Protein AF-A0A8C4X9F8-F1 (afdb_monomer)

Mean predicted aligned error: 16.84 Å

Solvent-accessible surface area (backbone atoms only — not comparable to full-atom values): 8592 Å² total; per-residue (Å²): 137,89,78,82,85,74,81,76,59,67,65,61,55,50,52,50,52,50,54,60,55,68,72,62,72,69,80,66,75,72,77,74,75,83,56,63,57,46,98,86,70,49,71,62,72,82,82,77,84,73,88,61,64,65,62,57,67,73,40,50,70,63,49,46,69,75,40,58,71,71,56,35,53,48,54,53,52,49,51,53,51,50,50,34,51,51,49,12,51,51,50,38,52,51,37,53,75,71,46,63,59,60,73,89,80,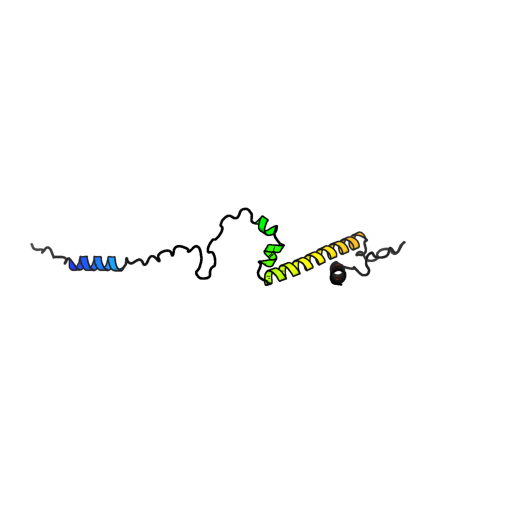71,94,75,86,80,89,72,78,70,95,60,86,83,49,70,47,66,67,44,23,34,53,51,30,44,53,70,73,74,107

Foldseek 3Di:
DDDDPDDPDVVVVVVVVVVVVVVPPPPPVPPPPDDQADPVRDGPDDDDDPVPPVVVVVPVPVVLVVDDPVVVVVVVVVVVVVQLLVQLVVQVVQCVVVCVLPPDDDDDDDDDDRPDPPPNDSVSSSVVSCVVVVD

Organism: Erpetoichthys calabaricus (NCBI:txid27687)

pLDDT: mean 73.47, std 13.85, range [37.12, 93.19]

Radius of gyration: 39.95 Å; Cα contacts (8 Å, |Δi|>4): 59; chains: 1; bounding box: 46×27×140 Å

Nearest PDB structures (foldseek):
  7s5t-assembly1_A  TM=8.168E-01  e=2.791E-11  Homo sapiens
  7w4o-assembly1_A  TM=8.183E-01  e=8.607E-11  Mus musculus
  4kfm-assembly1_A  TM=8.138E-01  e=1.085E-08  Mus musculus
  3spi-assembly1_A  TM=7.798E-01  e=1.323E-08  Gallus gallus
  3sph-assembly1_A  TM=7.783E-01  e=3.345E-08  Gallus gallus

Secondary structure (DSSP, 8-state):
---------HHHHHHHHHHHHHTT-------PPPPSB-TTS-B-------TTTHHHHH-HHHHHHHS-HHHHHHHHHHHHHHHHHHHHHHHHHHHHHHTTTS------S--PPPSSTT--SHHHHHHHHHHHHH-

Structure (mmCIF, N/CA/C/O backbone):
data_AF-A0A8C4X9F8-F1
#
_entry.id   AF-A0A8C4X9F8-F1
#
loop_
_atom_site.group_PDB
_atom_site.id
_atom_site.type_symbol
_atom_site.label_atom_id
_atom_site.label_alt_id
_atom_site.label_comp_id
_atom_site.label_asym_id
_atom_site.label_entity_id
_atom_site.label_seq_id
_atom_site.pdbx_PDB_ins_code
_atom_site.Cart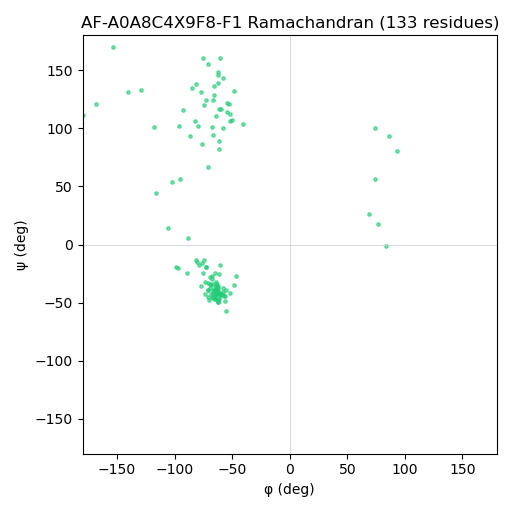n_x
_atom_site.Cartn_y
_atom_site.Cartn_z
_atom_site.occupancy
_atom_site.B_iso_or_equiv
_atom_site.auth_seq_id
_atom_site.auth_comp_id
_atom_site.auth_asym_id
_atom_site.auth_atom_id
_atom_site.pdbx_PDB_model_num
ATOM 1 N N . MET A 1 1 ? 20.479 5.458 105.934 1.00 37.12 1 MET A N 1
ATOM 2 C CA . MET A 1 1 ? 20.387 6.556 104.949 1.00 37.12 1 MET A CA 1
ATOM 3 C C . MET A 1 1 ? 19.260 6.232 103.979 1.00 37.12 1 MET A C 1
ATOM 5 O O . MET A 1 1 ? 19.121 5.084 103.586 1.00 37.12 1 MET A O 1
ATOM 9 N N . LEU A 1 2 ? 18.406 7.224 103.737 1.00 48.34 2 LEU A N 1
ATOM 10 C CA . LEU A 1 2 ? 17.165 7.196 102.958 1.00 48.34 2 LEU A CA 1
ATOM 11 C C . LEU A 1 2 ? 17.382 6.842 101.478 1.00 48.34 2 LEU A C 1
ATOM 13 O O . LEU A 1 2 ? 18.353 7.310 100.899 1.00 48.34 2 LEU A O 1
ATOM 17 N N . ALA A 1 3 ? 16.402 6.181 100.851 1.00 39.94 3 ALA A N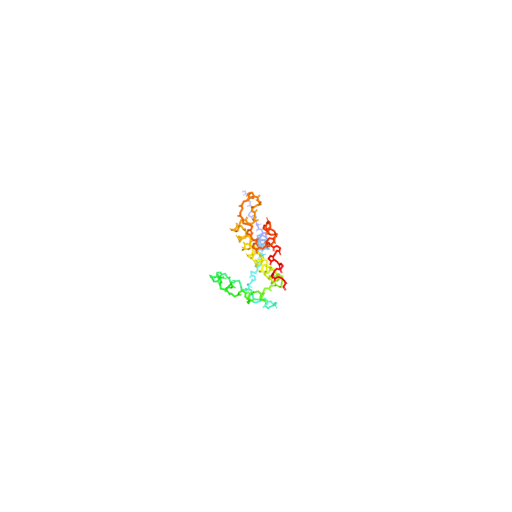 1
ATOM 18 C CA . ALA A 1 3 ? 15.794 6.673 99.607 1.00 39.94 3 ALA A CA 1
ATOM 19 C C . ALA A 1 3 ? 14.513 5.888 99.280 1.00 39.94 3 ALA A C 1
ATOM 21 O O . ALA A 1 3 ? 14.515 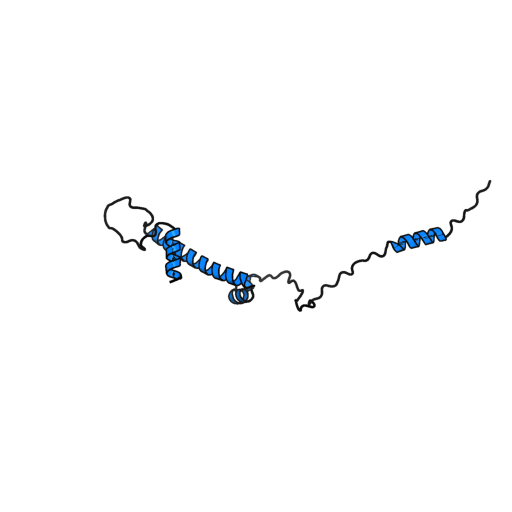4.667 99.131 1.00 39.94 3 ALA A O 1
ATOM 22 N N . ARG A 1 4 ? 13.406 6.632 99.191 1.00 47.81 4 ARG A N 1
ATOM 23 C CA . ARG A 1 4 ? 12.081 6.194 98.745 1.00 47.81 4 ARG A CA 1
ATOM 24 C C . ARG A 1 4 ? 12.174 5.409 97.435 1.00 47.81 4 ARG A C 1
ATOM 26 O O . ARG A 1 4 ? 12.719 5.914 96.459 1.00 47.81 4 ARG A O 1
ATOM 33 N N . LYS A 1 5 ? 11.519 4.248 97.383 1.00 46.66 5 LYS A N 1
ATOM 34 C CA . LYS A 1 5 ? 11.068 3.647 96.123 1.00 46.66 5 LYS A CA 1
ATOM 35 C C . LYS A 1 5 ? 9.985 4.567 95.558 1.00 46.66 5 LYS A C 1
ATOM 37 O O . LYS A 1 5 ? 8.843 4.539 96.010 1.00 46.66 5 LYS A O 1
ATOM 42 N N . GLY A 1 6 ? 10.398 5.479 94.682 1.00 52.19 6 GLY A N 1
ATOM 43 C CA . GLY A 1 6 ? 9.504 6.351 93.939 1.00 52.19 6 GLY A CA 1
ATOM 44 C C . GLY A 1 6 ? 8.596 5.500 93.065 1.00 52.19 6 GLY A C 1
ATOM 45 O O . GLY A 1 6 ? 9.071 4.773 92.199 1.00 52.19 6 GLY A O 1
ATOM 46 N N . LEU A 1 7 ? 7.302 5.581 93.352 1.00 58.16 7 LEU A N 1
ATOM 47 C CA . LEU A 1 7 ? 6.216 5.180 92.475 1.00 58.16 7 LEU A CA 1
ATOM 48 C C . LEU A 1 7 ? 6.440 5.833 91.105 1.00 58.16 7 LEU A C 1
ATOM 50 O O . LEU A 1 7 ? 6.271 7.046 90.982 1.00 58.16 7 LEU A O 1
ATOM 54 N N . LEU A 1 8 ? 6.833 5.058 90.093 1.00 59.44 8 LEU A N 1
ATOM 55 C CA . LEU A 1 8 ? 6.530 5.463 88.726 1.00 59.44 8 LEU A CA 1
ATOM 56 C C . LEU A 1 8 ? 5.034 5.208 88.519 1.00 59.44 8 LEU A C 1
ATOM 58 O O . LEU A 1 8 ? 4.602 4.071 88.706 1.00 59.44 8 LEU A O 1
ATOM 62 N N . PRO A 1 9 ? 4.229 6.238 88.210 1.00 63.00 9 PRO A N 1
ATOM 63 C CA . PRO A 1 9 ? 2.797 6.062 88.025 1.00 63.00 9 PRO A CA 1
ATOM 64 C C . PRO A 1 9 ? 2.537 5.190 86.793 1.00 63.00 9 PRO A C 1
ATOM 66 O O . PRO A 1 9 ? 3.035 5.498 85.710 1.00 63.00 9 PRO A O 1
ATOM 69 N N . GLU A 1 10 ? 1.721 4.145 86.953 1.00 61.44 10 GLU A N 1
ATOM 70 C CA . GLU A 1 10 ? 1.158 3.314 85.871 1.00 61.44 10 GLU A CA 1
ATOM 71 C C . GLU A 1 10 ? 0.585 4.162 84.715 1.00 61.44 10 GLU A C 1
ATOM 73 O O . GLU A 1 10 ? 0.635 3.761 83.556 1.00 61.44 10 GLU A O 1
ATOM 78 N N . GLU A 1 11 ? 0.146 5.390 85.014 1.00 60.50 11 GLU A N 1
ATOM 79 C CA . GLU A 1 11 ? -0.286 6.415 84.058 1.00 60.50 11 GLU A CA 1
ATOM 80 C C . GLU A 1 11 ? 0.745 6.689 82.948 1.00 60.50 11 GLU A C 1
ATOM 82 O O . GLU A 1 11 ? 0.385 6.801 81.778 1.00 60.50 11 GLU A O 1
ATOM 87 N N . PHE A 1 12 ? 2.043 6.763 83.269 1.00 65.88 12 PHE A N 1
ATOM 88 C CA . PHE A 1 12 ? 3.093 7.050 82.278 1.00 65.88 12 PHE A CA 1
ATOM 89 C C . PHE A 1 12 ? 3.315 5.877 81.318 1.00 65.88 12 PHE A C 1
ATOM 91 O O . PHE A 1 12 ? 3.616 6.077 80.139 1.00 65.88 12 PHE A O 1
ATOM 98 N N . LEU A 1 13 ? 3.146 4.653 81.822 1.00 67.50 13 LEU A N 1
ATOM 99 C CA . LEU A 1 13 ? 3.260 3.422 81.046 1.00 67.50 13 LEU A CA 1
ATOM 100 C C . LEU A 1 13 ? 2.032 3.263 80.141 1.00 67.50 13 LEU A C 1
ATOM 102 O O . LEU A 1 13 ? 2.178 3.002 78.950 1.00 67.50 13 LEU A O 1
ATOM 106 N N . LEU A 1 14 ? 0.835 3.543 80.663 1.00 69.50 14 LEU A N 1
ATOM 107 C CA . LEU A 1 14 ? -0.401 3.580 79.882 1.00 69.50 14 LEU A CA 1
ATOM 108 C C . LEU A 1 14 ? -0.345 4.631 78.768 1.00 69.50 14 LEU A C 1
ATOM 110 O O . LEU A 1 14 ? -0.715 4.340 77.635 1.00 69.50 14 LEU A O 1
ATOM 114 N N . THR A 1 15 ? 0.184 5.822 79.056 1.00 68.75 15 THR A N 1
ATOM 115 C CA . THR A 1 15 ? 0.315 6.897 78.058 1.00 68.75 15 THR A CA 1
ATOM 116 C C . THR A 1 15 ? 1.277 6.495 76.934 1.00 68.75 15 THR A C 1
ATOM 118 O O . THR A 1 15 ? 0.957 6.676 75.762 1.00 68.75 15 THR A O 1
ATOM 121 N N . ARG A 1 16 ? 2.406 5.851 77.269 1.00 65.81 16 ARG A N 1
ATOM 122 C CA . ARG A 1 16 ? 3.348 5.275 76.289 1.00 65.81 16 ARG A CA 1
ATOM 123 C C . ARG A 1 16 ? 2.725 4.141 75.470 1.00 65.81 16 ARG A C 1
ATOM 125 O O . ARG A 1 16 ? 2.941 4.084 74.266 1.00 65.81 16 ARG A O 1
ATOM 132 N N . LEU A 1 17 ? 1.938 3.261 76.091 1.00 67.00 17 LEU A N 1
ATOM 133 C CA . LEU A 1 17 ? 1.246 2.168 75.395 1.00 67.00 17 LEU A CA 1
ATOM 134 C C . LEU A 1 17 ? 0.137 2.672 74.461 1.00 67.00 17 LEU A C 1
ATOM 136 O O . LEU A 1 17 ? -0.090 2.083 73.405 1.00 67.00 17 LEU A O 1
ATOM 140 N N . VAL A 1 18 ? -0.555 3.752 74.829 1.00 67.62 18 VAL A N 1
ATOM 141 C CA . VAL A 1 18 ? -1.553 4.412 73.975 1.00 67.62 18 VAL A CA 1
ATOM 142 C C . VAL A 1 18 ? -0.875 5.131 72.805 1.00 67.62 18 VAL A C 1
ATOM 144 O O . VAL A 1 18 ? -1.367 5.048 71.680 1.00 67.62 18 VAL A O 1
ATOM 147 N N . GLU A 1 19 ? 0.276 5.768 73.034 1.00 63.34 19 GLU A N 1
ATOM 148 C CA . GLU A 1 19 ? 1.082 6.407 71.986 1.00 63.34 19 GLU A CA 1
ATOM 149 C C . GLU A 1 19 ? 1.635 5.376 70.982 1.00 63.34 19 GLU A C 1
ATOM 151 O O . GLU A 1 19 ? 1.484 5.554 69.773 1.00 63.34 19 GLU A O 1
ATOM 156 N N . GLU A 1 20 ? 2.153 4.239 71.460 1.00 59.38 20 GLU A N 1
ATOM 157 C CA . GLU A 1 20 ? 2.594 3.111 70.620 1.00 59.38 20 GLU A CA 1
ATOM 158 C C . GLU A 1 20 ? 1.429 2.493 69.812 1.00 59.38 20 GLU A C 1
ATOM 160 O O . GLU A 1 20 ? 1.597 2.149 68.638 1.00 59.38 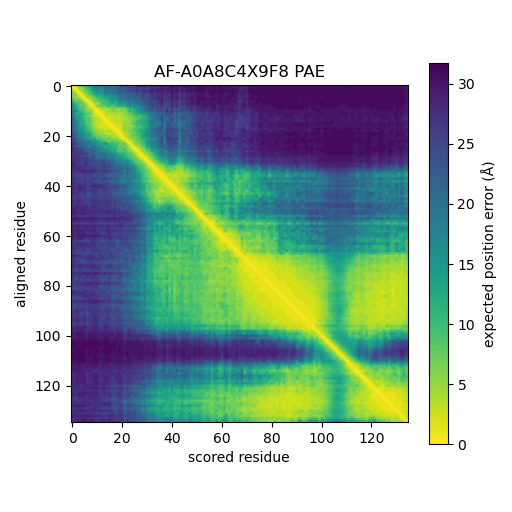20 GLU A O 1
ATOM 165 N N . ASN A 1 21 ? 0.222 2.406 70.392 1.00 60.12 21 ASN A N 1
ATOM 166 C CA . ASN A 1 21 ? -0.970 1.885 69.706 1.00 60.12 21 ASN A CA 1
ATOM 167 C C . ASN A 1 21 ? -1.554 2.850 68.660 1.00 60.12 21 ASN A C 1
ATOM 169 O O . ASN A 1 21 ? -2.084 2.401 67.642 1.00 60.12 21 ASN A O 1
ATOM 173 N N . CYS A 1 22 ? -1.454 4.167 68.866 1.00 52.91 22 CYS A N 1
ATOM 174 C CA . CYS A 1 22 ? -1.999 5.161 67.934 1.00 52.91 22 CYS A CA 1
ATOM 175 C C . CYS A 1 22 ? -1.214 5.206 66.606 1.00 52.91 22 CYS A C 1
ATOM 177 O O . CYS A 1 22 ? -1.782 5.454 65.541 1.00 52.91 22 CYS A O 1
ATOM 179 N N . VAL A 1 23 ? 0.079 4.864 66.632 1.00 55.22 23 VAL A N 1
ATOM 180 C CA . VAL A 1 23 ? 0.962 4.870 65.448 1.00 55.22 23 VAL A CA 1
ATOM 181 C C . VAL A 1 23 ? 0.805 3.607 64.579 1.00 55.22 23 VAL A C 1
ATOM 183 O O . VAL A 1 23 ? 1.230 3.581 63.421 1.00 55.22 23 VAL A O 1
ATOM 186 N N . GLN A 1 24 ? 0.145 2.554 65.075 1.00 52.62 24 GLN A N 1
ATOM 187 C CA . GLN A 1 24 ? 0.058 1.257 64.387 1.00 52.62 24 GLN A CA 1
ATOM 188 C C . GLN A 1 24 ? -1.286 0.933 63.739 1.00 52.62 24 GLN A C 1
ATOM 190 O O . GLN A 1 24 ? -1.462 -0.167 63.207 1.00 52.62 24 GLN A O 1
ATOM 195 N N . SER A 1 25 ? -2.174 1.915 63.587 1.00 54.44 25 SER A N 1
ATOM 196 C CA . SER A 1 25 ? -3.146 1.866 62.493 1.00 54.44 25 SER A CA 1
ATOM 197 C C . SER A 1 25 ? -2.416 2.104 61.161 1.00 54.44 25 SER A C 1
ATOM 199 O O . SER A 1 25 ? -2.633 3.101 60.468 1.00 54.44 25 SER A O 1
ATOM 201 N N . ARG A 1 26 ? -1.542 1.165 60.759 1.00 58.38 26 ARG A N 1
ATOM 202 C CA . ARG A 1 26 ? -1.163 1.013 59.353 1.00 58.38 26 ARG A CA 1
ATOM 203 C C . ARG A 1 26 ? -2.465 0.762 58.618 1.00 58.38 26 ARG A C 1
ATOM 205 O O . ARG A 1 26 ? -2.957 -0.367 58.601 1.00 58.38 26 ARG A O 1
ATOM 212 N N . TYR A 1 27 ? -2.998 1.801 57.989 1.00 56.88 27 TYR A N 1
ATOM 213 C CA . TYR A 1 27 ? -3.961 1.662 56.915 1.00 56.88 27 TYR A CA 1
ATOM 214 C C . TYR A 1 27 ? -3.240 0.889 55.809 1.00 56.88 27 TYR A C 1
ATOM 216 O O . TYR A 1 27 ? -2.645 1.463 54.904 1.00 56.88 27 TYR A O 1
ATOM 224 N N . ARG A 1 28 ? -3.188 -0.443 55.933 1.00 60.53 28 ARG A N 1
ATOM 225 C CA . ARG A 1 28 ? -2.847 -1.311 54.819 1.00 60.53 28 ARG A CA 1
ATOM 226 C C . ARG A 1 28 ? -3.992 -1.074 53.849 1.00 60.53 28 ARG A C 1
ATOM 228 O O . ARG A 1 28 ? -5.108 -1.478 54.192 1.00 60.53 28 ARG A O 1
ATOM 235 N N . PRO A 1 29 ? -3.784 -0.420 52.691 1.00 60.88 29 PRO A N 1
ATOM 236 C CA . PRO A 1 29 ? -4.815 -0.445 51.676 1.00 60.88 29 PRO A CA 1
ATOM 237 C C . PRO A 1 29 ? -5.092 -1.929 51.451 1.00 60.88 29 PRO A C 1
ATOM 239 O O . PRO A 1 29 ? -4.185 -2.682 51.087 1.00 60.88 29 PRO A O 1
ATOM 242 N N . LYS A 1 30 ? -6.299 -2.393 51.803 1.00 64.19 30 LYS A N 1
ATOM 243 C CA . LYS A 1 30 ? -6.724 -3.748 51.455 1.00 64.19 30 LYS A CA 1
ATOM 244 C C . LYS A 1 30 ? -6.482 -3.827 49.961 1.00 64.19 30 LYS A C 1
ATOM 246 O O . LYS A 1 30 ? -7.126 -3.078 49.230 1.00 64.19 30 LYS A O 1
ATOM 251 N N . ALA A 1 31 ? -5.521 -4.650 49.537 1.00 63.88 31 ALA A N 1
ATOM 252 C CA . ALA A 1 31 ? -5.263 -4.873 48.127 1.00 63.88 31 ALA A CA 1
ATOM 253 C C . ALA A 1 31 ? -6.615 -5.240 47.520 1.00 63.88 31 ALA A C 1
ATOM 255 O O . ALA A 1 31 ? -7.182 -6.285 47.856 1.00 63.88 31 ALA A O 1
ATOM 256 N N . GLN A 1 32 ? -7.208 -4.312 46.767 1.00 67.56 32 GLN A N 1
ATOM 257 C CA . GLN A 1 32 ? -8.515 -4.542 46.185 1.00 67.56 32 GLN A CA 1
ATOM 258 C C . GLN A 1 32 ? -8.344 -5.770 45.304 1.00 67.56 32 GLN A C 1
ATOM 260 O O . GLN A 1 32 ? -7.532 -5.761 44.379 1.00 67.56 32 GLN A O 1
ATOM 265 N N . ARG A 1 33 ? -9.048 -6.857 45.643 1.00 72.31 33 ARG A N 1
ATOM 266 C CA . ARG A 1 33 ? -9.044 -8.062 44.816 1.00 72.31 33 ARG A CA 1
ATOM 267 C C . ARG A 1 33 ? -9.407 -7.625 43.403 1.00 72.31 33 ARG A C 1
ATOM 269 O O . ARG A 1 33 ? -10.465 -7.023 43.209 1.00 72.31 33 ARG A O 1
ATOM 276 N N . ALA A 1 34 ? -8.517 -7.892 42.449 1.00 73.06 34 ALA A N 1
ATOM 277 C CA . ALA A 1 34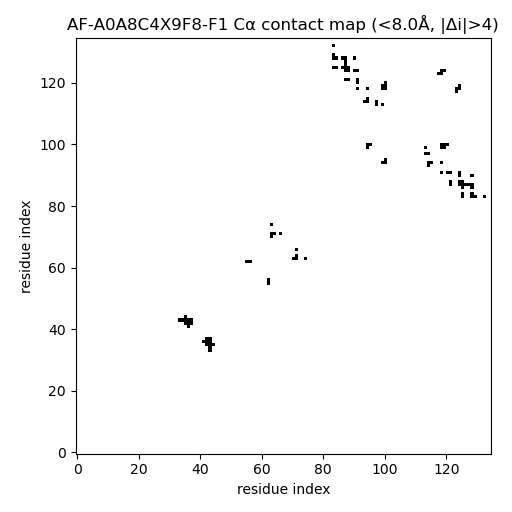 ? -8.777 -7.603 41.051 1.00 73.06 34 ALA A CA 1
ATOM 278 C C . ALA A 1 34 ? -10.095 -8.285 40.662 1.00 73.06 34 ALA A C 1
ATOM 280 O O . ALA A 1 34 ? -10.269 -9.489 40.853 1.00 73.06 34 ALA A O 1
ATOM 281 N N . ARG A 1 35 ? -11.063 -7.494 40.202 1.00 76.94 35 ARG A N 1
ATOM 282 C CA . ARG A 1 35 ? -12.365 -8.005 39.773 1.00 76.94 35 ARG A CA 1
ATOM 283 C C . ARG A 1 35 ? -12.233 -8.533 38.345 1.00 76.94 35 ARG A C 1
ATOM 285 O O . ARG A 1 35 ? -11.600 -7.869 37.533 1.00 76.94 35 ARG A O 1
ATOM 292 N N . PHE A 1 36 ? -12.849 -9.681 38.050 1.00 80.06 36 PHE A N 1
ATOM 293 C CA . PHE A 1 36 ? -12.811 -10.326 36.727 1.00 80.06 36 PHE A CA 1
ATOM 294 C C . PHE A 1 36 ? -13.437 -9.458 35.618 1.00 80.06 36 PHE A C 1
ATOM 296 O O . PHE A 1 36 ? -12.9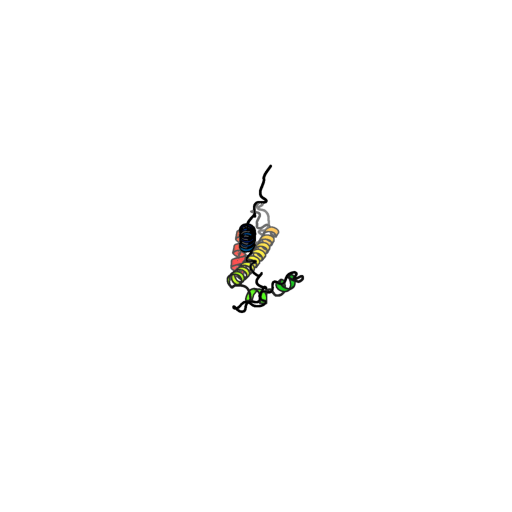33 -9.425 34.502 1.00 80.06 36 PHE A O 1
ATOM 303 N N . ILE A 1 37 ? -14.499 -8.708 35.938 1.00 82.75 37 ILE A N 1
ATOM 304 C CA . ILE A 1 37 ? -15.207 -7.806 35.016 1.00 82.75 37 ILE A CA 1
ATOM 305 C C . ILE A 1 37 ? -15.342 -6.426 35.670 1.00 82.75 37 ILE A C 1
ATOM 307 O O . ILE A 1 37 ? -15.714 -6.315 36.845 1.00 82.75 37 ILE A O 1
ATOM 311 N N . THR A 1 38 ? -15.019 -5.364 34.936 1.00 83.81 38 THR A N 1
ATOM 312 C CA . THR A 1 38 ? -15.186 -3.979 35.395 1.00 83.81 38 THR A CA 1
ATOM 313 C C . THR A 1 38 ? -16.659 -3.561 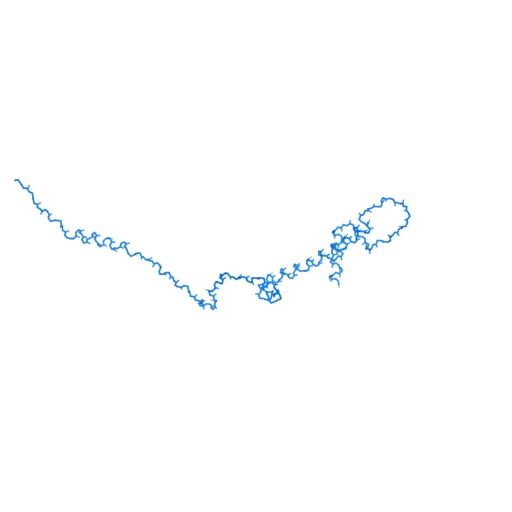35.341 1.00 83.81 38 THR A C 1
ATOM 315 O O . THR A 1 38 ? -17.465 -4.162 34.636 1.00 83.81 38 THR A O 1
ATOM 318 N N . LYS A 1 39 ? -17.048 -2.503 36.068 1.00 85.81 39 LYS A N 1
ATOM 319 C CA . LYS A 1 39 ? -18.431 -1.979 36.010 1.00 85.81 39 LYS A CA 1
ATOM 320 C C . LYS A 1 39 ? -18.838 -1.498 34.606 1.00 85.81 39 LYS A C 1
ATOM 322 O O . LYS A 1 39 ? -20.025 -1.404 34.334 1.00 85.81 39 LYS A O 1
ATOM 327 N N . ASN A 1 40 ? -17.859 -1.256 33.732 1.00 83.44 40 ASN A N 1
ATOM 328 C CA . ASN A 1 40 ? -18.054 -0.838 32.345 1.00 83.44 40 ASN A CA 1
ATOM 329 C C . ASN A 1 40 ? -18.192 -2.038 31.386 1.00 83.44 40 ASN A C 1
ATOM 331 O O . ASN A 1 40 ? -18.212 -1.849 30.175 1.00 83.44 40 ASN A O 1
ATOM 335 N N . GLY A 1 41 ? -18.232 -3.271 31.908 1.00 81.81 41 GLY A N 1
ATOM 336 C CA . GLY A 1 41 ? -18.374 -4.496 31.117 1.00 81.81 41 GLY A CA 1
ATOM 337 C C . GLY A 1 41 ? -17.070 -5.036 30.523 1.00 81.81 41 GLY A C 1
ATOM 338 O O . GLY A 1 41 ? -17.083 -6.092 29.901 1.00 81.81 41 GLY A O 1
ATOM 339 N N . SER A 1 42 ? -15.928 -4.371 30.728 1.00 82.06 42 SER A N 1
ATOM 340 C CA . SER A 1 42 ? -14.636 -4.849 30.216 1.00 82.06 42 SER A CA 1
ATOM 341 C C . SER A 1 42 ? -14.086 -5.992 31.078 1.00 82.06 42 SER A C 1
ATOM 343 O O . SER A 1 42 ? -14.008 -5.865 32.304 1.00 82.06 42 SER A O 1
ATOM 345 N N . CYS A 1 43 ? -13.655 -7.088 30.454 1.00 81.06 43 CYS A N 1
ATOM 346 C CA . CYS A 1 43 ? -12.988 -8.199 31.136 1.00 81.06 43 CYS A CA 1
ATOM 347 C C . CYS A 1 43 ? -11.559 -7.808 31.538 1.00 81.06 43 CYS A C 1
ATOM 349 O O . CYS A 1 43 ? -10.745 -7.434 30.699 1.00 81.06 43 CYS A O 1
ATOM 351 N N . ASN A 1 44 ? -11.229 -7.927 32.821 1.00 78.69 44 ASN A N 1
ATOM 352 C CA . ASN A 1 44 ? -9.901 -7.653 33.369 1.00 78.69 44 ASN A CA 1
ATOM 353 C C . ASN A 1 44 ? -9.089 -8.954 33.472 1.00 78.69 44 ASN A C 1
ATOM 355 O O . ASN A 1 44 ? -8.660 -9.370 34.550 1.00 78.69 44 ASN A O 1
ATOM 359 N N . VAL A 1 45 ? -8.948 -9.635 32.335 1.00 78.62 45 VAL A N 1
ATOM 360 C CA . VAL A 1 45 ? -8.208 -10.893 32.210 1.00 78.62 45 VAL A CA 1
ATOM 361 C C . VAL A 1 45 ? -7.053 -10.656 31.256 1.00 78.62 45 VAL A C 1
ATOM 363 O O . VAL A 1 45 ? -7.221 -10.627 30.040 1.00 78.62 45 VAL A O 1
ATOM 366 N N . ALA A 1 46 ? -5.861 -10.473 31.813 1.00 74.94 46 ALA A N 1
ATOM 367 C CA . ALA A 1 46 ? -4.645 -10.453 31.020 1.00 74.94 46 ALA A CA 1
ATOM 368 C C . ALA A 1 46 ? -4.203 -11.901 30.776 1.00 74.94 46 ALA A C 1
ATOM 370 O O . ALA A 1 46 ? -3.705 -12.564 31.688 1.00 74.94 46 ALA A O 1
ATOM 371 N N . HIS A 1 47 ? -4.380 -12.395 29.551 1.00 75.56 47 HIS A N 1
ATOM 372 C CA . HIS A 1 47 ? -3.812 -13.676 29.143 1.00 75.56 47 HIS A CA 1
ATOM 373 C C . HIS A 1 47 ? -2.283 -13.552 29.104 1.00 75.56 47 HIS A C 1
ATOM 375 O O . HIS A 1 47 ? -1.711 -12.994 28.170 1.00 75.56 47 HIS A O 1
ATOM 381 N N . LYS A 1 48 ? -1.604 -14.046 30.143 1.00 66.88 48 LYS A N 1
ATOM 382 C CA . LYS A 1 48 ? -0.149 -14.232 30.127 1.00 66.88 48 LYS A CA 1
ATOM 383 C C . LYS A 1 48 ? 0.154 -15.589 29.488 1.00 66.88 48 LYS A C 1
ATOM 385 O O . LYS A 1 48 ? -0.476 -16.572 29.857 1.00 66.88 48 LYS A O 1
ATOM 390 N N . ASN A 1 49 ? 1.135 -15.631 28.583 1.00 64.06 49 ASN A N 1
ATOM 391 C CA . ASN A 1 49 ? 1.590 -16.830 27.860 1.00 64.06 49 ASN A CA 1
ATOM 392 C C . ASN A 1 49 ? 0.649 -17.339 26.743 1.00 64.06 49 ASN A C 1
ATOM 394 O O . ASN A 1 49 ? 0.249 -18.501 26.724 1.00 64.06 49 ASN A O 1
ATOM 398 N N . ILE A 1 50 ? 0.317 -16.476 25.775 1.00 68.62 50 ILE A N 1
ATOM 399 C CA . ILE A 1 50 ? -0.271 -16.928 24.504 1.00 68.62 50 ILE A CA 1
ATOM 400 C C . ILE A 1 50 ? 0.870 -17.444 23.625 1.00 68.62 50 ILE A C 1
ATOM 402 O O . ILE A 1 50 ? 1.610 -16.667 23.030 1.00 68.62 50 ILE A O 1
ATOM 406 N N . ARG A 1 51 ? 1.018 -18.768 23.554 1.00 62.88 51 ARG A N 1
ATOM 407 C CA . ARG A 1 51 ? 2.037 -19.435 22.726 1.00 62.88 51 ARG A CA 1
ATOM 408 C C . ARG A 1 51 ? 1.707 -19.406 21.224 1.00 62.88 51 ARG A C 1
ATOM 410 O O . ARG A 1 51 ? 2.578 -19.665 20.407 1.00 62.88 51 ARG A O 1
ATOM 417 N N . GLU A 1 52 ? 0.471 -19.055 20.859 1.00 63.41 52 GLU A N 1
ATOM 418 C CA . GLU A 1 52 ? -0.036 -19.077 19.477 1.00 63.41 52 GLU A CA 1
ATOM 419 C C . GLU A 1 52 ? -0.411 -17.685 18.939 1.00 63.41 52 GLU A C 1
ATOM 421 O O . GLU A 1 52 ? -1.448 -17.505 18.304 1.00 63.41 52 GLU A O 1
ATOM 426 N N . GLN A 1 53 ? 0.431 -16.671 19.164 1.00 63.69 53 GLN A N 1
ATOM 427 C CA . GLN A 1 53 ? 0.183 -15.331 18.606 1.00 63.69 53 GLN A CA 1
ATOM 428 C C . GLN A 1 53 ? 0.162 -15.318 17.065 1.00 63.69 53 GLN A C 1
ATOM 430 O O . GLN A 1 53 ? -0.524 -14.494 16.471 1.00 63.69 53 GLN A O 1
ATOM 435 N N . GLY A 1 54 ? 0.842 -16.268 16.412 1.00 65.69 54 GLY A N 1
ATOM 436 C CA . GLY A 1 54 ? 0.849 -16.396 14.951 1.00 65.69 54 GLY A CA 1
ATOM 437 C C . GLY A 1 54 ? -0.512 -16.749 14.340 1.00 65.69 54 GLY A C 1
ATOM 438 O O . GLY A 1 54 ? -0.769 -16.388 13.196 1.00 65.69 54 GLY A O 1
ATOM 439 N N . ARG A 1 55 ? -1.422 -17.376 15.101 1.00 69.94 55 ARG A N 1
ATOM 440 C CA . ARG A 1 55 ? -2.772 -17.706 14.614 1.00 69.94 55 ARG A CA 1
ATOM 441 C C . ARG A 1 55 ? -3.620 -16.447 14.383 1.00 69.94 55 ARG A C 1
ATOM 443 O O . ARG A 1 55 ? -4.457 -16.441 13.492 1.00 69.94 55 ARG A O 1
ATOM 450 N N . PHE A 1 56 ? -3.342 -15.359 15.109 1.00 63.81 56 PHE A N 1
ATOM 451 C CA . PHE A 1 56 ? -3.976 -14.057 14.867 1.00 63.81 56 PHE A CA 1
ATOM 452 C C . PHE A 1 56 ? -3.522 -13.422 13.548 1.00 63.81 56 PHE A C 1
ATOM 454 O O . PHE A 1 56 ? -4.322 -12.783 12.878 1.00 63.81 56 PHE A O 1
ATOM 461 N N . LEU A 1 57 ? -2.263 -13.632 13.141 1.00 66.44 57 LEU A N 1
ATOM 462 C CA . LEU A 1 57 ? -1.762 -13.161 11.844 1.00 66.44 57 LEU A CA 1
ATOM 463 C C . LEU A 1 57 ? -2.308 -13.977 10.670 1.00 66.44 57 LEU A C 1
ATOM 465 O O . LEU A 1 57 ? -2.258 -13.508 9.543 1.00 66.44 57 LEU A O 1
ATOM 469 N N . GLN A 1 58 ? -2.811 -15.189 10.904 1.00 73.12 58 GLN A N 1
ATOM 470 C CA . GLN A 1 58 ? -3.454 -15.983 9.856 1.00 73.12 58 GLN A CA 1
ATOM 471 C C . GLN A 1 58 ? -4.862 -15.464 9.530 1.00 73.12 58 GLN A C 1
ATOM 473 O O . GLN A 1 58 ? -5.340 -15.631 8.412 1.00 73.12 58 GLN A O 1
ATOM 478 N N . ASP A 1 59 ? -5.492 -14.784 10.489 1.00 74.56 59 ASP A N 1
ATOM 479 C CA . ASP A 1 59 ? -6.813 -14.178 10.365 1.00 74.56 59 ASP A CA 1
ATOM 480 C C . ASP A 1 59 ? -6.706 -12.653 10.159 1.00 74.56 59 ASP A C 1
ATOM 482 O O . ASP A 1 59 ? -7.261 -11.842 10.907 1.00 74.56 59 ASP A O 1
ATOM 486 N N . VAL A 1 60 ? -5.924 -12.243 9.148 1.00 76.00 60 VAL A N 1
ATOM 487 C CA . VAL A 1 60 ? -5.673 -10.820 8.823 1.00 76.00 60 VAL A CA 1
ATOM 488 C C . VAL A 1 60 ? -6.975 -10.071 8.543 1.00 76.00 60 VAL A C 1
ATOM 490 O O . VAL A 1 60 ? -7.121 -8.916 8.928 1.00 76.00 60 VAL A O 1
ATOM 493 N N . PHE A 1 61 ? -7.939 -10.719 7.888 1.00 71.00 61 PHE A N 1
ATOM 494 C CA . PHE A 1 61 ? -9.188 -10.066 7.506 1.00 71.00 61 PHE A CA 1
ATOM 495 C C . PHE A 1 61 ? -10.085 -9.778 8.713 1.00 71.00 61 PHE A C 1
ATOM 497 O O . PHE A 1 61 ? -10.560 -8.651 8.841 1.00 71.00 61 PHE A O 1
ATOM 504 N N . THR A 1 62 ? -10.260 -10.733 9.632 1.00 74.88 62 THR A N 1
ATOM 505 C CA . THR A 1 62 ? -11.044 -10.500 10.857 1.00 74.88 62 THR A CA 1
ATOM 506 C C . THR A 1 62 ? -10.329 -9.515 11.778 1.00 74.88 62 THR A C 1
ATOM 508 O O . THR A 1 62 ? -10.939 -8.565 12.262 1.00 74.88 62 THR A O 1
ATOM 511 N N . THR A 1 63 ? -9.007 -9.642 11.941 1.00 76.31 63 THR A N 1
ATOM 512 C CA . THR A 1 63 ? -8.230 -8.703 12.770 1.00 76.31 63 THR A CA 1
ATOM 513 C C . THR A 1 63 ? -8.255 -7.274 12.229 1.00 76.31 63 THR A C 1
ATOM 515 O O . THR A 1 63 ? -8.374 -6.339 13.018 1.00 76.31 63 THR A O 1
ATOM 518 N N . MET A 1 64 ? -8.207 -7.075 10.908 1.00 72.88 64 MET A N 1
ATOM 519 C CA . MET A 1 64 ? -8.306 -5.747 10.289 1.00 72.88 64 MET A CA 1
ATOM 520 C C . MET A 1 64 ? -9.670 -5.077 10.527 1.00 72.88 64 MET A C 1
ATOM 522 O O . MET A 1 64 ? -9.720 -3.848 10.635 1.00 72.88 64 MET A O 1
ATOM 526 N N . VAL A 1 65 ? -10.749 -5.863 10.626 1.00 75.50 65 VAL A N 1
ATOM 527 C CA . VAL A 1 65 ? -12.111 -5.375 10.913 1.00 75.50 65 VAL A CA 1
ATOM 528 C C . VAL A 1 65 ? -12.294 -5.038 12.398 1.00 75.50 65 VAL A C 1
ATOM 530 O O . VAL A 1 65 ? -12.959 -4.053 12.711 1.00 75.50 65 VAL A O 1
ATOM 533 N N . ASP A 1 66 ? -11.672 -5.797 13.306 1.00 79.00 66 ASP A N 1
ATOM 534 C CA . ASP A 1 66 ? -11.720 -5.560 14.761 1.00 79.00 66 ASP A CA 1
ATOM 535 C C . ASP A 1 66 ? -10.752 -4.460 15.256 1.00 79.00 66 ASP A C 1
ATOM 537 O O . ASP A 1 66 ? -10.861 -3.964 16.383 1.00 79.00 66 ASP A O 1
ATOM 541 N N . LEU A 1 67 ? -9.778 -4.062 14.433 1.00 82.69 67 LEU A N 1
ATOM 542 C CA . LEU A 1 67 ? -8.832 -2.988 14.737 1.00 82.69 67 LEU A CA 1
ATOM 543 C C . LEU A 1 67 ? -9.504 -1.602 14.706 1.00 82.69 67 LEU A C 1
ATOM 545 O O . LEU A 1 67 ? -10.497 -1.357 14.027 1.00 82.69 67 LEU A O 1
ATOM 549 N N . LYS A 1 68 ? -8.926 -0.635 15.437 1.00 88.38 68 LYS A N 1
ATOM 550 C CA . LYS A 1 68 ? -9.376 0.767 15.358 1.00 88.38 68 LYS A CA 1
ATOM 551 C C . LYS A 1 68 ? -9.271 1.261 13.913 1.00 88.38 68 LYS A C 1
ATOM 553 O O . LYS A 1 68 ? -8.262 1.004 13.261 1.00 88.38 68 LYS A O 1
ATOM 558 N N . TRP A 1 69 ? -10.230 2.082 13.485 1.00 85.25 69 TRP A N 1
ATOM 559 C CA . TRP A 1 69 ? -10.324 2.617 12.118 1.00 85.25 69 TRP A CA 1
ATOM 560 C C . TRP A 1 69 ? -9.010 3.211 11.572 1.00 85.25 69 TRP A C 1
ATOM 562 O O . TRP A 1 69 ? -8.703 3.052 10.395 1.00 85.25 69 TRP A O 1
ATOM 572 N N . GLN A 1 70 ? -8.194 3.843 12.425 1.00 89.38 70 GLN A N 1
ATOM 573 C CA . GLN A 1 70 ? -6.882 4.382 12.043 1.00 89.38 70 GLN A CA 1
ATOM 574 C C . GLN A 1 70 ? -5.912 3.289 11.577 1.00 89.38 70 GLN A C 1
ATOM 576 O O . GLN A 1 70 ? -5.198 3.470 10.595 1.00 89.38 70 GLN A O 1
ATOM 581 N N . HIS A 1 71 ? -5.889 2.146 12.265 1.00 86.88 71 HIS A N 1
ATOM 582 C CA . HIS A 1 71 ? -5.039 1.017 11.897 1.00 86.88 71 HIS A CA 1
ATOM 583 C C . HIS A 1 71 ? -5.540 0.350 10.621 1.00 86.88 71 HIS A C 1
ATOM 585 O O . HIS A 1 71 ? -4.728 0.025 9.761 1.00 86.88 71 HIS A O 1
ATOM 591 N N . SER A 1 72 ? -6.857 0.223 10.453 1.00 85.88 72 SER A N 1
ATOM 592 C CA . SER A 1 72 ? -7.442 -0.311 9.223 1.00 85.88 72 SER A CA 1
ATOM 593 C C . SER A 1 72 ? -7.073 0.552 8.004 1.00 85.88 72 SER A C 1
ATOM 595 O O . SER A 1 72 ? -6.645 0.011 6.987 1.00 85.88 72 SER A O 1
ATOM 597 N N . LEU A 1 73 ? -7.125 1.888 8.116 1.00 86.81 73 LEU A N 1
ATOM 598 C CA . LEU A 1 73 ? -6.697 2.802 7.042 1.00 86.81 73 LEU A CA 1
ATOM 599 C C . LEU A 1 73 ? -5.190 2.732 6.745 1.00 86.81 73 LEU A C 1
ATOM 601 O O . LEU A 1 73 ? -4.786 2.806 5.581 1.00 86.81 73 LEU A O 1
ATOM 605 N N . LEU A 1 74 ? -4.355 2.583 7.778 1.00 89.19 74 LEU A N 1
ATOM 606 C CA . LEU A 1 74 ? -2.908 2.434 7.609 1.00 89.19 74 LEU A CA 1
ATOM 607 C C . LEU A 1 74 ? -2.558 1.121 6.908 1.00 89.19 74 LEU A C 1
ATOM 609 O O . LEU A 1 74 ? -1.766 1.138 5.970 1.00 89.19 74 LEU A O 1
ATOM 613 N N . ILE A 1 75 ? -3.167 0.006 7.319 1.00 87.44 75 ILE A N 1
ATOM 614 C CA . ILE A 1 75 ? -2.953 -1.307 6.695 1.00 87.44 75 ILE A CA 1
ATOM 615 C C . ILE A 1 75 ? -3.379 -1.259 5.229 1.00 87.44 75 ILE A C 1
ATOM 617 O O . ILE A 1 75 ? -2.600 -1.649 4.360 1.00 87.44 75 ILE A O 1
ATOM 621 N N . PHE A 1 76 ? -4.558 -0.701 4.948 1.00 85.50 76 PHE A N 1
ATOM 622 C CA . PHE A 1 76 ? -5.054 -0.522 3.587 1.00 85.50 76 PHE A CA 1
ATOM 623 C C . PHE A 1 76 ? -4.056 0.258 2.727 1.00 85.50 76 PHE A C 1
ATOM 625 O O . PHE A 1 76 ? -3.546 -0.272 1.744 1.00 85.50 76 PHE A O 1
ATOM 632 N N . THR A 1 77 ? -3.684 1.471 3.145 1.00 90.31 77 THR A N 1
ATOM 633 C CA . THR A 1 77 ? -2.716 2.306 2.412 1.00 90.31 77 THR A CA 1
ATOM 634 C C . THR A 1 77 ? -1.366 1.602 2.244 1.00 90.31 77 THR A C 1
ATOM 636 O O . THR A 1 77 ? -0.773 1.650 1.169 1.00 90.31 77 THR A O 1
ATOM 639 N N . SER A 1 78 ? -0.886 0.903 3.277 1.00 89.81 78 SER A N 1
ATOM 640 C CA . SER A 1 78 ? 0.383 0.170 3.222 1.00 89.81 78 SER A CA 1
ATOM 641 C C . SER A 1 78 ? 0.369 -0.973 2.206 1.00 89.81 78 SER A C 1
ATOM 643 O O . SER A 1 78 ? 1.374 -1.189 1.535 1.00 89.81 78 SER A O 1
ATOM 645 N N . ALA A 1 79 ? -0.764 -1.661 2.031 1.00 90.12 79 ALA A N 1
ATOM 646 C CA . ALA A 1 79 ? -0.906 -2.721 1.039 1.00 90.12 79 ALA A CA 1
ATOM 647 C C . ALA A 1 79 ? -0.826 -2.165 -0.392 1.00 90.12 79 ALA A C 1
ATOM 649 O O . ALA A 1 79 ? -0.120 -2.735 -1.225 1.00 90.12 79 ALA A O 1
ATOM 650 N N . PHE A 1 80 ? -1.463 -1.017 -0.660 1.00 89.44 80 PHE A N 1
ATOM 651 C CA . PHE A 1 80 ? -1.332 -0.326 -1.951 1.00 89.44 80 PHE A CA 1
ATOM 652 C C . PHE A 1 80 ? 0.105 0.119 -2.209 1.00 89.44 80 PHE A C 1
ATOM 654 O O . PHE A 1 80 ? 0.661 -0.204 -3.258 1.00 89.44 80 PHE A O 1
ATOM 661 N N . LEU A 1 81 ? 0.747 0.758 -1.227 1.00 91.69 81 LEU A N 1
ATOM 662 C CA . LEU A 1 81 ? 2.157 1.140 -1.325 1.00 91.69 81 LEU A CA 1
ATOM 663 C C . LEU A 1 81 ? 3.055 -0.068 -1.616 1.00 91.69 81 LEU A C 1
ATOM 665 O O . LEU A 1 81 ? 3.925 0.012 -2.478 1.00 91.69 81 LEU A O 1
ATOM 669 N N . PHE A 1 82 ? 2.838 -1.195 -0.933 1.00 92.75 82 PHE A N 1
ATOM 670 C CA . PHE A 1 82 ? 3.632 -2.406 -1.138 1.00 92.75 82 PHE A CA 1
ATOM 671 C C . PHE A 1 82 ? 3.437 -2.989 -2.541 1.00 92.75 82 PHE A C 1
ATOM 673 O O . PHE A 1 82 ? 4.409 -3.401 -3.172 1.00 92.75 82 PHE A O 1
ATOM 680 N N . SER A 1 83 ? 2.206 -2.972 -3.061 1.00 92.00 83 SER A N 1
ATOM 681 C CA . SER A 1 83 ? 1.934 -3.401 -4.436 1.00 92.00 83 SER A CA 1
ATOM 682 C C . SER A 1 83 ? 2.607 -2.498 -5.475 1.00 92.00 83 SER A C 1
ATOM 684 O O . SER A 1 83 ? 3.320 -3.018 -6.331 1.00 92.00 83 SER A O 1
ATOM 686 N N . TRP A 1 84 ? 2.508 -1.168 -5.341 1.00 92.62 84 TRP A N 1
ATOM 687 C CA . TRP A 1 84 ? 3.199 -0.226 -6.230 1.00 92.62 84 TRP A CA 1
ATOM 688 C C . TRP A 1 84 ? 4.716 -0.406 -6.176 1.00 92.62 84 TRP A C 1
ATOM 690 O O . TRP A 1 84 ? 5.373 -0.415 -7.210 1.00 92.62 84 TRP A O 1
ATOM 700 N N . MET A 1 85 ? 5.286 -0.612 -4.986 1.00 92.94 85 MET A N 1
ATOM 701 C CA . MET A 1 85 ? 6.720 -0.868 -4.826 1.00 92.94 85 MET A CA 1
ATOM 702 C C . MET A 1 85 ? 7.159 -2.174 -5.497 1.00 92.94 85 MET A C 1
ATOM 704 O O . MET A 1 85 ? 8.201 -2.200 -6.150 1.00 92.94 85 MET A O 1
ATOM 708 N N . LEU A 1 86 ? 6.380 -3.252 -5.364 1.00 93.19 86 LEU A N 1
ATOM 709 C CA . LEU A 1 86 ? 6.677 -4.529 -6.017 1.00 93.19 86 LEU A CA 1
ATOM 710 C C . LEU A 1 86 ? 6.665 -4.400 -7.541 1.00 93.19 86 LEU A C 1
ATOM 712 O O . LEU A 1 86 ? 7.624 -4.809 -8.194 1.00 93.19 86 LEU A O 1
ATOM 716 N N . PHE A 1 87 ? 5.616 -3.809 -8.111 1.00 90.12 87 PHE A N 1
ATOM 717 C CA . PHE A 1 87 ? 5.509 -3.638 -9.559 1.00 90.12 87 PHE A CA 1
ATOM 718 C C . PHE A 1 87 ? 6.565 -2.669 -10.103 1.00 90.12 87 PHE A C 1
ATOM 720 O O . PHE A 1 87 ? 7.193 -2.969 -11.118 1.00 90.12 87 PHE A O 1
ATOM 727 N N . ALA A 1 88 ? 6.850 -1.572 -9.400 1.00 90.50 88 ALA A N 1
ATOM 728 C CA . ALA A 1 88 ? 7.942 -0.662 -9.741 1.00 90.50 88 ALA A CA 1
ATOM 729 C C . ALA A 1 88 ? 9.302 -1.374 -9.785 1.00 90.50 88 ALA A C 1
ATOM 731 O O . ALA A 1 88 ? 10.070 -1.175 -10.725 1.00 90.50 88 ALA A O 1
ATOM 732 N N . MET A 1 89 ? 9.588 -2.236 -8.802 1.00 90.94 89 MET A N 1
ATOM 733 C CA . MET A 1 89 ? 10.814 -3.041 -8.776 1.00 90.94 89 MET A CA 1
ATOM 734 C C . MET A 1 89 ? 10.885 -4.019 -9.951 1.00 90.94 89 MET A C 1
ATOM 736 O O . MET A 1 89 ? 11.952 -4.169 -10.542 1.00 90.94 89 MET A O 1
ATOM 740 N N . VAL A 1 90 ? 9.771 -4.659 -10.320 1.00 90.69 90 VAL A N 1
ATOM 741 C CA . VAL A 1 90 ? 9.712 -5.554 -11.488 1.00 90.69 90 VAL A CA 1
ATOM 742 C C . VAL A 1 90 ? 10.013 -4.786 -12.776 1.00 90.69 90 VAL A C 1
ATOM 744 O O . VAL A 1 90 ? 10.884 -5.202 -13.536 1.00 90.69 90 VAL A O 1
ATOM 747 N N . TRP A 1 91 ? 9.361 -3.643 -13.004 1.00 86.00 91 TRP A N 1
ATOM 748 C CA . TRP A 1 91 ? 9.606 -2.808 -14.186 1.00 86.00 91 TRP A CA 1
ATOM 749 C C . TRP A 1 91 ? 11.035 -2.281 -14.249 1.00 86.00 91 TRP A C 1
ATOM 751 O O . TRP A 1 91 ? 11.658 -2.300 -15.309 1.00 86.00 91 TRP A O 1
ATOM 761 N N . TRP A 1 92 ? 11.579 -1.866 -13.108 1.00 86.31 92 TRP A N 1
ATOM 762 C CA . TRP A 1 92 ? 12.959 -1.415 -13.013 1.00 86.31 92 TRP A CA 1
ATOM 763 C C . TRP A 1 92 ? 13.959 -2.539 -13.320 1.00 86.31 92 TRP A C 1
ATOM 765 O O . TRP A 1 92 ? 14.900 -2.318 -14.077 1.00 86.31 92 TRP A O 1
ATOM 775 N N . LEU A 1 93 ? 13.734 -3.758 -12.814 1.00 87.12 93 LEU A N 1
ATOM 776 C CA . LEU A 1 93 ? 14.569 -4.926 -13.126 1.00 87.12 93 LEU A CA 1
ATOM 777 C C . LEU A 1 93 ? 14.499 -5.316 -14.607 1.00 87.12 93 LEU A C 1
ATOM 779 O O . LEU A 1 93 ? 15.522 -5.684 -15.181 1.00 87.12 93 LEU A O 1
ATOM 783 N N . ILE A 1 94 ? 13.323 -5.222 -15.236 1.00 85.94 94 ILE A N 1
ATOM 784 C CA . ILE A 1 94 ? 13.155 -5.477 -16.676 1.00 85.94 94 ILE A CA 1
ATOM 785 C C . ILE A 1 94 ? 13.932 -4.438 -17.491 1.00 85.94 94 ILE A C 1
ATOM 787 O O . ILE A 1 94 ? 14.685 -4.811 -18.388 1.00 85.94 94 ILE A O 1
AT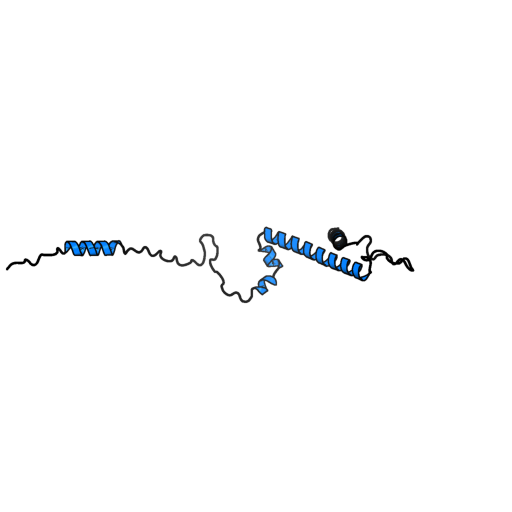OM 791 N N . ALA A 1 95 ? 13.803 -3.152 -17.154 1.00 82.19 95 ALA A N 1
ATOM 792 C CA . ALA A 1 95 ? 14.536 -2.074 -17.819 1.00 82.19 95 ALA A CA 1
ATOM 793 C C . ALA A 1 95 ? 16.058 -2.207 -17.627 1.00 82.19 95 ALA A C 1
ATOM 795 O O . ALA A 1 95 ? 16.822 -2.018 -18.574 1.00 82.19 95 ALA A O 1
ATOM 796 N N . PHE A 1 96 ? 16.499 -2.609 -16.430 1.00 81.69 96 PHE A N 1
ATOM 797 C CA . PHE A 1 96 ? 17.902 -2.896 -16.135 1.00 81.69 96 PHE A CA 1
ATOM 798 C C . PHE A 1 96 ? 18.424 -4.095 -16.941 1.00 81.69 96 PHE A C 1
ATOM 800 O O . PHE A 1 96 ? 19.489 -4.011 -17.541 1.00 81.69 96 PHE A O 1
ATOM 807 N N . GLY A 1 97 ? 17.660 -5.189 -17.019 1.00 81.44 97 GLY A N 1
ATOM 808 C CA . GLY A 1 97 ? 18.020 -6.370 -17.810 1.00 81.44 97 GLY A CA 1
ATOM 809 C C . GLY A 1 97 ? 18.023 -6.127 -19.323 1.00 81.44 97 GLY A C 1
ATOM 810 O O . GLY A 1 97 ? 18.798 -6.757 -20.037 1.00 81.44 97 GLY A O 1
ATOM 811 N N . HIS A 1 98 ? 17.190 -5.204 -19.812 1.00 79.88 98 HIS A N 1
ATOM 812 C CA . HIS A 1 98 ? 17.181 -4.766 -21.212 1.00 79.88 98 HIS A CA 1
ATOM 813 C C . HIS A 1 98 ? 18.349 -3.819 -21.547 1.00 79.88 98 HIS A C 1
ATOM 815 O O . HIS A 1 98 ? 18.653 -3.618 -22.720 1.00 79.88 98 HIS A O 1
ATOM 821 N N . GLY A 1 99 ? 19.010 -3.244 -20.536 1.00 74.81 99 GLY A N 1
ATOM 822 C CA . GLY A 1 99 ? 20.055 -2.236 -20.725 1.00 74.81 99 GLY A CA 1
ATOM 823 C C . GLY A 1 99 ? 19.514 -0.843 -21.066 1.00 74.81 99 GLY A C 1
ATOM 824 O O . GLY A 1 99 ? 20.266 -0.007 -21.549 1.00 74.81 99 GLY A O 1
ATOM 825 N N . ASP A 1 100 ? 18.229 -0.570 -20.807 1.00 70.00 100 ASP A N 1
ATOM 826 C CA . ASP A 1 100 ? 17.571 0.712 -21.131 1.00 70.00 100 ASP A CA 1
ATOM 827 C C . ASP A 1 100 ? 18.018 1.865 -20.202 1.00 70.00 100 ASP A C 1
ATOM 829 O O . ASP A 1 100 ? 17.889 3.042 -20.537 1.00 70.00 100 ASP A O 1
ATOM 833 N N . LEU A 1 101 ? 18.587 1.530 -19.033 1.00 64.62 101 LEU A N 1
ATOM 834 C CA . LEU A 1 101 ? 19.149 2.500 -18.080 1.00 64.62 101 LEU A CA 1
ATOM 835 C C . LEU A 1 101 ? 20.543 3.014 -18.474 1.00 64.62 101 LEU A C 1
ATOM 837 O O . LEU A 1 101 ? 20.985 4.039 -17.951 1.00 64.62 101 LEU A O 1
ATOM 841 N N . GLU A 1 102 ? 21.248 2.318 -19.364 1.00 63.72 102 GLU A N 1
ATOM 842 C CA . GLU A 1 102 ? 22.601 2.675 -19.780 1.00 63.72 102 GLU A CA 1
ATOM 843 C C . GLU A 1 102 ? 22.502 3.481 -21.084 1.00 63.72 102 GLU A C 1
ATOM 845 O O . GLU A 1 102 ? 22.213 2.963 -22.158 1.00 63.72 102 GLU A O 1
ATOM 850 N N . SER A 1 103 ? 22.644 4.805 -20.971 1.00 58.66 103 SER A N 1
ATOM 851 C CA . SER A 1 103 ? 22.541 5.734 -22.106 1.00 58.66 103 SER A CA 1
ATOM 852 C C . SER A 1 103 ? 23.603 5.457 -23.194 1.00 58.66 103 SER A C 1
ATOM 854 O O . SER A 1 103 ? 24.622 4.823 -22.917 1.00 58.66 103 SER A O 1
ATOM 856 N N . PRO A 1 104 ? 23.395 5.934 -24.439 1.00 54.12 104 PRO A N 1
ATOM 857 C CA . PRO A 1 104 ? 23.833 5.293 -25.674 1.00 54.12 104 PRO A CA 1
ATOM 858 C C . PRO A 1 104 ? 25.332 5.476 -25.902 1.00 54.12 104 PRO A C 1
ATOM 860 O O . PRO A 1 104 ? 25.774 6.393 -26.592 1.00 54.12 104 PRO A O 1
ATOM 863 N N . VAL A 1 105 ? 26.143 4.593 -25.337 1.00 49.41 105 VAL A N 1
ATOM 864 C CA . VAL A 1 105 ? 27.524 4.445 -25.781 1.00 49.41 105 VAL A CA 1
ATOM 865 C C . VAL A 1 105 ? 27.500 3.349 -26.832 1.00 49.41 105 VAL A C 1
ATOM 867 O O . VAL A 1 105 ? 27.196 2.203 -26.529 1.00 49.41 105 VAL A O 1
ATOM 870 N N . VAL A 1 106 ? 27.831 3.725 -28.064 1.00 46.22 106 VAL A N 1
ATOM 871 C CA . VAL A 1 106 ? 27.857 2.899 -29.280 1.00 46.22 106 VAL A CA 1
ATOM 872 C C . VAL A 1 106 ? 26.555 2.958 -30.086 1.00 46.22 106 VAL A C 1
ATOM 874 O O . VAL A 1 106 ? 25.747 2.035 -30.147 1.00 46.22 106 VAL A O 1
ATOM 877 N N . GLU A 1 107 ? 26.447 4.041 -30.862 1.00 53.62 107 GLU A N 1
ATOM 878 C CA . GLU A 1 107 ? 26.092 3.890 -32.271 1.00 53.62 107 GLU A CA 1
ATOM 879 C C . GLU A 1 107 ? 26.842 2.677 -32.835 1.00 53.62 107 GLU A C 1
ATOM 881 O O . GLU A 1 107 ? 28.050 2.763 -33.020 1.00 53.62 107 GLU A O 1
ATOM 886 N N . THR A 1 108 ? 26.182 1.534 -33.029 1.00 49.88 108 THR A N 1
ATOM 887 C CA . THR A 1 108 ? 26.434 0.570 -34.115 1.00 49.88 108 THR A CA 1
ATOM 888 C C . THR A 1 108 ? 25.448 -0.594 -33.984 1.00 49.88 108 THR A C 1
ATOM 890 O O . THR A 1 108 ? 25.564 -1.455 -33.120 1.00 49.88 108 THR A O 1
ATOM 893 N N . SER A 1 109 ? 24.529 -0.656 -34.949 1.00 45.38 109 SER A N 1
ATOM 894 C CA . SER A 1 109 ? 23.727 -1.819 -35.346 1.00 45.38 109 SER A CA 1
ATOM 895 C C . SER A 1 109 ? 22.570 -2.262 -34.428 1.00 45.38 109 SER A C 1
ATOM 897 O O . SER A 1 109 ? 22.731 -3.073 -33.527 1.00 45.38 109 SER A O 1
ATOM 899 N N . ARG A 1 110 ? 21.357 -1.858 -34.847 1.00 48.62 110 ARG A N 1
ATOM 900 C CA . ARG A 1 110 ? 20.014 -2.323 -34.429 1.00 48.62 110 ARG A CA 1
ATOM 901 C C . ARG A 1 110 ? 19.448 -1.615 -33.197 1.00 48.62 110 ARG A C 1
ATOM 903 O O . ARG A 1 110 ? 19.644 -2.025 -32.067 1.00 48.62 110 ARG A O 1
ATOM 910 N N . MET A 1 111 ? 18.670 -0.571 -33.475 1.00 57.25 111 MET A N 1
ATOM 911 C CA . MET A 1 111 ? 17.792 0.117 -32.532 1.00 57.25 111 MET A CA 1
ATOM 912 C C . MET A 1 111 ? 16.731 -0.864 -32.013 1.00 57.25 111 MET A C 1
ATOM 914 O O . MET A 1 111 ? 15.685 -1.045 -32.636 1.00 57.25 111 MET A O 1
ATOM 918 N N . THR A 1 112 ? 17.024 -1.571 -30.924 1.00 64.62 112 THR A N 1
ATOM 919 C CA . THR A 1 112 ? 16.025 -2.356 -30.195 1.00 64.62 112 THR A CA 1
ATOM 920 C C . THR A 1 112 ? 15.025 -1.376 -29.579 1.00 64.62 112 THR A C 1
ATOM 922 O O . THR A 1 112 ? 15.448 -0.447 -28.891 1.00 64.62 112 THR A O 1
ATOM 925 N N . PRO A 1 113 ? 13.713 -1.511 -29.842 1.00 68.31 113 PRO A N 1
ATOM 926 C CA . PRO A 1 113 ? 12.723 -0.644 -29.217 1.00 68.31 113 PRO A CA 1
ATOM 927 C C . PRO A 1 113 ? 12.757 -0.834 -27.689 1.00 68.31 113 PRO A C 1
ATOM 929 O O . PRO A 1 113 ? 12.880 -1.977 -27.239 1.00 68.31 113 PRO A O 1
ATOM 932 N N . PRO A 1 114 ? 12.652 0.243 -26.888 1.00 72.25 114 PRO A N 1
ATOM 933 C CA . PRO A 1 114 ? 12.609 0.125 -25.432 1.00 72.25 114 PRO A CA 1
ATOM 934 C C . PRO A 1 114 ? 11.374 -0.676 -24.999 1.00 72.25 114 PRO A C 1
ATOM 936 O O . PRO A 1 114 ? 10.315 -0.569 -25.621 1.00 72.25 114 PRO A O 1
ATOM 939 N N . CYS A 1 115 ? 11.485 -1.464 -23.921 1.00 73.75 115 CYS A N 1
ATOM 940 C CA . CYS A 1 115 ? 10.354 -2.243 -23.399 1.00 73.75 115 CYS A CA 1
ATOM 941 C C . CYS A 1 115 ? 9.195 -1.349 -22.933 1.00 73.75 115 CYS A C 1
ATOM 943 O O . CYS A 1 115 ? 8.034 -1.675 -23.166 1.00 73.75 115 CYS A O 1
ATOM 945 N N . VAL A 1 116 ? 9.514 -0.229 -22.279 1.00 73.38 116 VAL A N 1
ATOM 946 C CA . VAL A 1 116 ? 8.568 0.821 -21.885 1.00 73.38 116 VAL A CA 1
ATOM 947 C C . VAL A 1 116 ? 9.253 2.162 -22.106 1.00 73.38 116 VAL A C 1
ATOM 949 O O . VAL A 1 116 ? 10.393 2.361 -21.698 1.00 73.38 116 VAL A O 1
ATOM 952 N N . THR A 1 117 ? 8.570 3.086 -22.773 1.00 75.56 117 THR A N 1
ATOM 953 C CA . THR A 1 117 ? 9.134 4.396 -23.105 1.00 75.56 117 THR A CA 1
ATOM 954 C C . THR A 1 117 ? 9.406 5.227 -21.847 1.00 75.56 117 THR A C 1
ATOM 956 O O . THR A 1 117 ? 8.542 5.327 -20.980 1.00 75.56 117 THR A O 1
ATOM 959 N N . SER A 1 118 ? 10.571 5.882 -21.790 1.00 71.12 118 SER A N 1
ATOM 960 C CA . SER A 1 118 ? 10.942 6.886 -20.772 1.00 71.12 118 SER A CA 1
ATOM 961 C C . SER A 1 118 ? 11.153 6.387 -19.330 1.00 71.12 118 SER A C 1
ATOM 963 O O . SER A 1 118 ? 11.047 7.174 -18.385 1.00 71.12 118 SER A O 1
ATOM 965 N N . ILE A 1 119 ? 11.528 5.118 -19.124 1.00 79.62 119 ILE A N 1
ATOM 966 C CA . ILE A 1 119 ? 11.996 4.640 -17.810 1.00 79.62 119 ILE A CA 1
ATOM 967 C C . ILE A 1 119 ? 13.502 4.900 -17.669 1.00 79.62 119 ILE A C 1
ATOM 969 O O . ILE A 1 119 ? 14.334 4.088 -18.049 1.00 79.62 119 ILE A O 1
ATOM 973 N N . HIS A 1 120 ? 13.865 6.037 -17.076 1.00 75.75 120 HIS A N 1
ATOM 974 C CA . HIS A 1 120 ? 15.271 6.434 -16.896 1.00 75.75 120 HIS A CA 1
ATOM 975 C C . HIS A 1 120 ? 15.830 6.142 -15.492 1.00 75.75 120 HIS A C 1
ATOM 977 O O . HIS A 1 120 ? 17.039 6.134 -15.283 1.00 75.75 120 HIS A O 1
ATOM 983 N N . SER A 1 121 ? 14.962 5.948 -14.498 1.00 80.75 121 SER A N 1
ATOM 984 C CA . SER A 1 121 ? 15.327 5.756 -13.090 1.00 80.75 121 SER A CA 1
ATOM 985 C C . SER A 1 121 ? 14.267 4.938 -12.338 1.00 80.75 121 SER A C 1
ATOM 987 O O . SER A 1 121 ? 13.156 4.716 -12.826 1.00 80.75 121 SER A O 1
ATOM 989 N N . PHE A 1 122 ? 14.583 4.515 -11.112 1.00 85.19 122 PHE A N 1
ATOM 990 C CA . PHE A 1 122 ? 13.627 3.861 -10.212 1.00 85.19 122 PHE A CA 1
ATOM 991 C C . PHE A 1 122 ? 12.372 4.721 -9.986 1.00 85.19 122 PHE A C 1
ATOM 993 O O . PHE A 1 122 ? 11.257 4.209 -10.007 1.00 85.19 122 PHE A O 1
ATOM 1000 N N . THR A 1 123 ? 12.527 6.045 -9.867 1.00 87.31 123 THR A N 1
ATOM 1001 C CA . THR A 1 123 ? 11.394 6.965 -9.673 1.00 87.31 123 THR A CA 1
ATOM 1002 C C . THR A 1 123 ? 10.444 6.986 -10.873 1.00 87.31 123 THR A C 1
ATOM 1004 O O . THR A 1 123 ? 9.232 7.001 -10.679 1.00 87.31 123 THR A O 1
ATOM 1007 N N . SER A 1 124 ? 10.956 6.940 -12.111 1.00 86.94 124 SER A N 1
ATOM 1008 C CA . SER A 1 124 ? 10.100 6.865 -13.307 1.00 86.94 124 SER A CA 1
ATOM 1009 C C . SER A 1 124 ? 9.390 5.514 -13.419 1.00 86.94 124 SER A C 1
ATOM 1011 O O . SER A 1 124 ? 8.215 5.482 -13.765 1.00 86.94 124 SER A O 1
ATOM 1013 N N . ALA A 1 125 ? 10.057 4.411 -13.053 1.00 87.62 125 ALA A N 1
ATOM 1014 C CA . ALA A 1 125 ? 9.418 3.094 -12.981 1.00 87.62 125 ALA A CA 1
ATOM 1015 C C . ALA A 1 125 ? 8.312 3.047 -11.908 1.00 87.62 125 ALA A C 1
ATOM 1017 O O . ALA A 1 125 ? 7.268 2.429 -12.113 1.00 87.62 125 ALA A O 1
ATOM 1018 N N . PHE A 1 126 ? 8.513 3.732 -10.779 1.00 89.56 126 PHE A N 1
ATOM 1019 C CA . PHE A 1 126 ? 7.517 3.843 -9.715 1.00 89.56 126 PHE A CA 1
ATOM 1020 C C . PHE A 1 126 ? 6.286 4.649 -10.134 1.00 89.56 126 PHE A C 1
ATOM 1022 O O . PHE A 1 126 ? 5.164 4.196 -9.916 1.00 89.56 126 PHE A O 1
ATOM 1029 N N . LEU A 1 127 ? 6.476 5.800 -10.783 1.00 89.62 127 LEU A N 1
ATOM 1030 C CA . LEU A 1 127 ? 5.367 6.597 -11.315 1.00 89.62 127 LEU A CA 1
ATOM 1031 C C . LEU A 1 127 ? 4.560 5.813 -12.358 1.00 89.62 127 LEU A C 1
ATOM 1033 O O . LEU A 1 127 ? 3.338 5.759 -12.254 1.00 89.62 127 LEU A O 1
ATOM 1037 N N . PHE A 1 128 ? 5.239 5.116 -13.274 1.00 88.00 128 PHE A N 1
ATOM 1038 C CA . PHE A 1 128 ? 4.588 4.235 -14.246 1.00 88.00 128 PHE A CA 1
ATOM 1039 C C . PHE A 1 128 ? 3.771 3.123 -13.568 1.00 88.00 128 PHE A C 1
ATOM 1041 O O . PHE A 1 128 ? 2.636 2.848 -13.952 1.00 88.00 128 PHE A O 1
ATOM 1048 N N . SER A 1 129 ? 4.309 2.510 -12.510 1.00 90.94 129 SER A N 1
ATOM 1049 C CA . SER A 1 129 ? 3.585 1.493 -11.745 1.00 90.94 129 SER A CA 1
ATOM 1050 C C . SER A 1 129 ? 2.323 2.032 -11.065 1.00 90.94 129 SER A C 1
ATOM 1052 O O . SER A 1 129 ? 1.356 1.283 -10.926 1.00 90.94 129 SER A O 1
ATOM 1054 N N . ILE A 1 130 ? 2.330 3.288 -10.611 1.00 92.25 130 ILE A N 1
ATOM 1055 C CA . ILE A 1 130 ? 1.142 3.923 -10.028 1.00 92.25 130 ILE A CA 1
ATOM 1056 C C . ILE A 1 130 ? 0.103 4.176 -11.117 1.00 92.25 130 ILE A C 1
ATOM 1058 O O . ILE A 1 130 ? -1.056 3.817 -10.925 1.00 92.25 130 ILE A O 1
ATOM 1062 N N . GLU A 1 131 ? 0.506 4.748 -12.254 1.00 90.62 131 GLU A N 1
ATOM 1063 C CA . GLU A 1 131 ? -0.398 5.026 -13.377 1.00 90.62 131 GLU A CA 1
ATOM 1064 C C . GLU A 1 131 ? -1.118 3.756 -13.842 1.00 90.62 131 GLU A C 1
ATOM 1066 O O . GLU A 1 131 ? -2.340 3.738 -13.922 1.00 90.62 131 GLU A O 1
ATOM 1071 N N . VAL A 1 132 ? -0.391 2.656 -14.049 1.00 88.88 132 VAL A N 1
ATOM 1072 C CA . VAL A 1 132 ? -0.980 1.398 -14.539 1.00 88.88 132 VAL A CA 1
ATOM 1073 C C . VAL A 1 132 ? -1.935 0.747 -13.535 1.00 88.88 132 VAL A C 1
ATOM 1075 O O . VAL A 1 132 ? -2.893 0.101 -13.945 1.00 88.88 132 VAL A O 1
ATOM 1078 N N . GLN A 1 133 ? -1.676 0.861 -12.230 1.00 89.94 133 GLN A N 1
ATOM 1079 C CA . GLN A 1 133 ? -2.480 0.177 -11.211 1.00 89.94 133 GLN A CA 1
ATOM 1080 C C . GLN A 1 133 ? -3.686 1.004 -10.732 1.00 89.94 133 GLN A C 1
ATOM 1082 O O . GLN A 1 133 ? -4.634 0.436 -10.190 1.00 89.94 133 GLN A O 1
ATOM 1087 N N . VAL A 1 134 ? -3.625 2.333 -10.853 1.00 89.88 134 VAL A N 1
ATOM 1088 C CA . VAL A 1 134 ? -4.672 3.255 -10.374 1.00 89.88 134 VAL A CA 1
ATOM 1089 C C . VAL A 1 134 ? -5.638 3.675 -11.491 1.00 89.88 134 VAL A C 1
ATOM 1091 O O . VAL A 1 134 ? -6.751 4.101 -11.176 1.00 89.88 134 VAL A O 1
ATOM 1094 N N . CYS A 1 135 ? -5.243 3.548 -12.764 1.00 78.69 135 CYS A N 1
ATOM 1095 C CA . CYS A 1 135 ? -6.135 3.680 -13.922 1.00 78.69 135 CYS A CA 1
ATOM 1096 C C . CYS A 1 135 ? -7.066 2.471 -14.085 1.00 78.69 135 CYS A C 1
ATOM 1098 O O . CYS A 1 135 ? -8.237 2.713 -14.460 1.00 78.69 135 CYS A O 1
#

InterPro domains:
  IPR013518 Potassium channel, inwardly rectifying, Kir, cytoplasmic [G3DSA:2.60.40.1400] (35-45)
  IPR016449 Potassium channel, inwardly rectifying, Kir [PR01320] (69-95)
  IPR016449 Potassium channel, inwardly rectifying, Kir [PR01320] (125-135)
  IPR016449 Potassium channel, inwardly rectifying, Kir [PTHR11767] (16-134)
  IPR040445 Potassium channel, inwardly rectifying, transmembrane domain [PF01007] (37-134)

Sequence (135 aa):
MLARKGLLPEEFLLTRLVEENCVQSRYRPKAQRARFITKNGSCNVAHKNIREQGRFLQDVFTTMVDLKWQHSLLIFTSAFLFSWMLFAMVWWLIAFGHGDLESPVVETSRMTPPCVTSIHSFTSAFLFSIEVQVC